Protein AF-A0A7J6URZ9-F1 (afdb_monomer_lite)

Radius of gyration: 36.29 Å; chains: 1; bounding box: 74×49×96 Å

Sequence (175 aa):
MMVLVLEFASVDSGVYLLASLVATGTCIYVEGELKKTPEGTKQKVELKISAVAQIGNALSYATHSFFQKHGFLYVHNPFVTTSDCEGTGEMFQVTTLFSDAEKMEMELKENPPPSAADIESATLLVKENGNAAAQKKYEKASKEVIKAFVAELTKAKESLSKLEERSKLKPGVPQ

Organism: Thalictrum thalictroides (NCBI:txid46969)

Structure (mmCIF, N/CA/C/O backbone):
data_AF-A0A7J6URZ9-F1
#
_entry.id   AF-A0A7J6URZ9-F1
#
loop_
_atom_site.group_PDB
_atom_site.id
_atom_site.type_symbol
_atom_site.label_atom_id
_atom_site.label_alt_id
_atom_site.label_comp_id
_atom_site.label_asym_id
_atom_site.label_entity_id
_atom_site.label_seq_id
_atom_site.pdbx_PDB_ins_code
_atom_site.Cartn_x
_atom_site.Cartn_y
_atom_site.Cartn_z
_atom_site.occupancy
_atom_site.B_iso_or_equiv
_atom_site.auth_seq_id
_atom_site.auth_comp_id
_atom_site.auth_asym_id
_atom_site.auth_atom_id
_atom_site.pdbx_PDB_model_num
ATOM 1 N N . MET A 1 1 ? 18.153 -28.543 -16.315 1.00 33.88 1 MET A N 1
ATOM 2 C CA . MET A 1 1 ? 17.324 -27.931 -17.373 1.00 33.88 1 MET A CA 1
ATOM 3 C C . MET A 1 1 ? 17.541 -26.432 -17.285 1.00 33.88 1 MET A C 1
ATOM 5 O O . MET A 1 1 ? 17.127 -25.831 -16.306 1.00 33.88 1 MET A O 1
ATOM 9 N N . MET A 1 2 ? 18.341 -25.880 -18.194 1.00 25.11 2 MET A N 1
ATOM 10 C CA . MET A 1 2 ? 18.801 -24.491 -18.151 1.00 25.11 2 MET A CA 1
ATOM 11 C C . MET A 1 2 ? 17.869 -23.678 -19.048 1.00 25.11 2 MET A C 1
ATOM 13 O O . MET A 1 2 ? 17.902 -23.839 -20.264 1.00 25.11 2 MET A O 1
ATOM 17 N N . VAL A 1 3 ? 16.984 -22.882 -18.449 1.00 25.55 3 VAL A N 1
ATOM 18 C CA . VAL A 1 3 ? 16.144 -21.940 -19.195 1.00 25.55 3 VAL A CA 1
ATOM 19 C C . VAL A 1 3 ? 16.920 -20.635 -19.268 1.00 25.55 3 VAL A C 1
ATOM 21 O O . VAL A 1 3 ? 16.944 -19.857 -18.321 1.00 25.55 3 VAL A O 1
ATOM 24 N N . LEU A 1 4 ? 17.617 -20.444 -20.383 1.00 25.59 4 LEU A N 1
ATOM 25 C CA . LEU A 1 4 ? 18.231 -19.178 -20.752 1.00 25.59 4 LEU A CA 1
ATOM 26 C C . LEU A 1 4 ? 17.333 -18.575 -21.833 1.00 25.59 4 LEU A C 1
ATOM 28 O O . LEU A 1 4 ? 17.452 -18.923 -23.004 1.00 25.59 4 LEU A O 1
ATOM 32 N N . VAL A 1 5 ? 16.384 -17.728 -21.434 1.00 30.34 5 VAL A N 1
ATOM 33 C CA . VAL A 1 5 ? 15.633 -16.889 -22.376 1.00 30.34 5 VAL A CA 1
ATOM 34 C C . VAL A 1 5 ? 16.256 -15.501 -22.313 1.00 30.34 5 VAL A C 1
ATOM 36 O O . VAL A 1 5 ? 15.882 -14.666 -21.498 1.00 30.34 5 VAL A O 1
ATOM 39 N N . LEU A 1 6 ? 17.273 -15.293 -23.146 1.00 32.81 6 LEU A N 1
ATOM 40 C CA . LEU A 1 6 ? 17.743 -13.968 -23.539 1.00 32.81 6 LEU A CA 1
ATOM 41 C C . LEU A 1 6 ? 17.084 -13.658 -24.885 1.00 32.81 6 LEU A C 1
ATOM 43 O O . LEU A 1 6 ? 17.670 -13.876 -25.941 1.00 32.81 6 LEU A O 1
ATOM 47 N N . GLU A 1 7 ? 15.835 -13.194 -24.850 1.00 34.19 7 GLU A N 1
ATOM 48 C CA . GLU A 1 7 ? 15.240 -12.518 -26.002 1.00 34.19 7 GLU A CA 1
ATOM 49 C C . GLU A 1 7 ? 15.679 -11.052 -25.965 1.00 34.19 7 GLU A C 1
ATOM 51 O O . GLU A 1 7 ? 15.093 -10.210 -25.287 1.00 34.19 7 GLU A O 1
ATOM 56 N N . PHE A 1 8 ? 16.748 -10.738 -26.698 1.00 31.62 8 PHE A N 1
ATOM 57 C CA . PHE A 1 8 ? 16.998 -9.367 -27.126 1.00 31.62 8 PHE A CA 1
ATOM 58 C C . PHE A 1 8 ? 15.985 -9.031 -28.222 1.00 31.62 8 PHE A C 1
ATOM 60 O O . PHE A 1 8 ? 16.213 -9.301 -29.400 1.00 31.62 8 PHE A O 1
ATOM 67 N N . ALA A 1 9 ? 14.852 -8.449 -27.841 1.00 34.41 9 ALA A N 1
ATOM 68 C CA . ALA A 1 9 ? 13.984 -7.780 -28.797 1.00 34.41 9 ALA A CA 1
ATOM 69 C C . ALA A 1 9 ? 14.667 -6.471 -29.232 1.00 34.41 9 ALA A C 1
ATOM 71 O O . ALA A 1 9 ? 14.660 -5.481 -28.502 1.00 34.41 9 ALA A O 1
ATOM 72 N N . SER A 1 10 ? 15.287 -6.470 -30.414 1.00 36.22 10 SER A N 1
ATOM 73 C CA . SER A 1 10 ? 15.606 -5.226 -31.118 1.00 36.22 10 SER A CA 1
ATOM 74 C C . SER A 1 10 ? 14.280 -4.625 -31.588 1.00 36.22 10 SER A C 1
ATOM 76 O O . SER A 1 10 ? 13.592 -5.203 -32.428 1.00 36.22 10 SER A O 1
ATOM 78 N N . VAL A 1 11 ? 13.873 -3.520 -30.964 1.00 38.25 11 VAL A N 1
ATOM 79 C CA . VAL A 1 11 ? 12.684 -2.754 -31.346 1.00 38.25 11 VAL A CA 1
ATOM 80 C C . VAL A 1 11 ? 13.156 -1.584 -32.204 1.00 38.25 11 VAL A C 1
ATOM 82 O O . VAL A 1 11 ? 14.062 -0.856 -31.804 1.00 38.25 11 VAL A O 1
ATOM 85 N N . ASP A 1 12 ? 12.554 -1.455 -33.386 1.00 40.78 12 ASP A N 1
ATOM 86 C CA . ASP A 1 12 ? 12.825 -0.425 -34.393 1.00 40.78 12 ASP A CA 1
ATOM 87 C C . ASP A 1 12 ? 12.942 0.985 -33.778 1.00 40.78 12 ASP A C 1
ATOM 89 O O . ASP A 1 12 ? 12.132 1.401 -32.942 1.00 40.78 12 ASP A O 1
ATOM 93 N N . SER A 1 13 ? 14.010 1.697 -34.143 1.00 42.66 13 SER A N 1
ATOM 94 C CA . SER A 1 13 ? 14.489 2.889 -33.444 1.00 42.66 13 SER A CA 1
ATOM 95 C C . SER A 1 13 ? 13.720 4.149 -33.847 1.00 42.66 13 SER A C 1
ATOM 97 O O . SER A 1 13 ? 14.118 4.879 -34.758 1.00 42.66 13 SER A O 1
ATOM 99 N N . GLY A 1 14 ? 12.664 4.480 -33.108 1.00 54.97 14 GLY A N 1
ATOM 100 C CA . GLY A 1 14 ? 12.235 5.872 -32.993 1.00 54.97 14 GLY A CA 1
ATOM 101 C C . GLY A 1 14 ? 13.293 6.652 -32.209 1.00 54.97 14 GLY A C 1
ATOM 102 O O . GLY A 1 14 ? 13.411 6.472 -31.000 1.00 54.97 14 GLY A O 1
ATOM 103 N N . VAL A 1 15 ? 14.101 7.476 -32.881 1.00 58.97 15 VAL A N 1
ATOM 104 C CA . VAL A 1 15 ? 15.109 8.330 -32.228 1.00 58.97 15 VAL A CA 1
ATOM 105 C C . VAL A 1 15 ? 14.382 9.383 -31.385 1.00 58.97 15 VA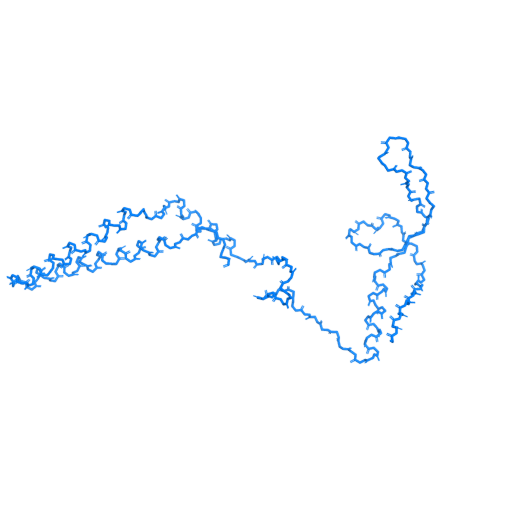L A C 1
ATOM 107 O O . VAL A 1 15 ? 13.804 10.324 -31.928 1.00 58.97 15 VAL A O 1
ATOM 110 N N . TYR A 1 16 ? 14.388 9.234 -30.059 1.00 60.34 16 TYR A N 1
ATOM 111 C CA . TYR A 1 16 ? 13.818 10.236 -29.156 1.00 60.34 16 TYR A CA 1
ATOM 112 C C . TYR A 1 16 ? 14.838 11.343 -28.879 1.00 60.34 16 TYR A C 1
ATOM 114 O O . TYR A 1 16 ? 16.022 11.080 -28.661 1.00 60.34 16 TYR A O 1
ATOM 122 N N . LEU A 1 17 ? 14.384 12.599 -28.841 1.00 62.00 17 LEU A N 1
ATOM 123 C CA . LEU A 1 17 ? 15.222 13.701 -28.372 1.00 62.00 17 LEU A CA 1
ATOM 124 C C . LEU A 1 17 ? 15.526 13.497 -26.881 1.00 62.00 17 LEU A C 1
ATOM 126 O O . LEU A 1 17 ? 14.624 13.267 -26.080 1.00 62.00 17 LEU A O 1
ATOM 130 N N . LEU A 1 18 ? 16.790 13.650 -26.481 1.00 61.88 18 LEU A N 1
ATOM 131 C CA . LEU A 1 18 ? 17.214 13.573 -25.073 1.00 61.88 18 LEU A CA 1
ATOM 132 C C . LEU A 1 18 ? 16.372 14.470 -24.147 1.00 61.88 18 LEU A C 1
ATOM 134 O O . LEU A 1 18 ? 16.082 14.100 -23.015 1.00 61.88 18 LEU A O 1
ATOM 138 N N . ALA A 1 19 ? 15.911 15.615 -24.659 1.00 63.81 19 ALA A N 1
ATOM 139 C CA . ALA A 1 19 ? 15.059 16.552 -23.933 1.00 63.81 19 ALA A CA 1
ATOM 140 C C . ALA A 1 19 ? 13.654 16.014 -23.596 1.00 63.81 19 ALA A C 1
ATOM 142 O O . ALA A 1 19 ? 13.018 16.545 -22.693 1.00 63.81 19 ALA A O 1
ATOM 143 N N . SER A 1 20 ? 13.152 14.982 -24.287 1.00 63.97 20 SER A N 1
ATOM 144 C CA . SER A 1 20 ? 11.843 14.377 -23.983 1.00 63.97 20 SER A CA 1
ATOM 145 C C . SER A 1 20 ? 11.902 13.282 -22.910 1.00 63.97 20 SER A C 1
ATOM 147 O O . SER A 1 20 ? 10.867 12.785 -22.480 1.00 63.97 20 SER A O 1
ATOM 149 N N . LEU A 1 21 ? 13.100 12.916 -22.449 1.00 64.19 21 LEU A N 1
ATOM 150 C CA . LEU A 1 21 ? 13.351 11.824 -21.507 1.00 64.19 21 LEU A CA 1
ATOM 151 C C . LEU A 1 21 ? 13.684 12.355 -20.106 1.00 64.19 21 LEU A C 1
ATOM 153 O O . LEU A 1 21 ? 14.768 12.147 -19.572 1.00 64.19 21 LEU A O 1
ATOM 157 N N . VAL A 1 22 ? 12.728 13.078 -19.520 1.00 60.31 22 VAL A N 1
ATOM 158 C CA . VAL A 1 22 ? 12.904 13.788 -18.234 1.00 60.31 22 VAL A CA 1
ATOM 159 C C . VAL A 1 22 ? 12.354 12.992 -17.042 1.00 60.31 22 VAL A C 1
ATOM 161 O O . VAL A 1 22 ? 12.700 13.263 -15.896 1.00 60.31 22 VAL A O 1
ATOM 164 N N . ALA A 1 23 ? 11.503 11.993 -17.287 1.00 71.81 23 ALA A N 1
ATOM 165 C CA . ALA A 1 23 ? 10.866 11.232 -16.220 1.00 71.81 23 ALA A CA 1
ATOM 166 C C . ALA A 1 23 ? 11.833 10.214 -15.586 1.00 71.81 23 ALA A C 1
ATOM 168 O O . ALA A 1 23 ? 12.259 9.246 -16.228 1.00 71.81 23 ALA A O 1
ATOM 169 N N . THR A 1 24 ? 12.137 10.413 -14.302 1.00 72.00 24 THR A N 1
ATOM 170 C CA . THR A 1 24 ? 12.874 9.457 -13.466 1.00 72.00 24 THR A CA 1
ATOM 171 C C . THR A 1 24 ? 12.186 8.088 -13.482 1.00 72.00 24 THR A C 1
ATOM 173 O O . THR A 1 24 ? 10.973 8.003 -13.314 1.00 72.00 24 THR A O 1
ATOM 176 N N . GLY A 1 25 ? 12.960 7.016 -13.684 1.00 69.88 25 GLY A N 1
ATOM 177 C CA . GLY A 1 25 ? 12.453 5.636 -13.758 1.00 69.88 25 GLY A CA 1
ATOM 178 C C . GLY A 1 25 ? 12.178 5.117 -15.176 1.00 69.88 25 GLY A C 1
ATOM 179 O O . GLY A 1 25 ? 11.778 3.967 -15.335 1.00 69.88 25 GLY A O 1
ATOM 180 N N . THR A 1 26 ? 12.416 5.920 -16.217 1.00 75.75 26 THR A N 1
ATOM 181 C CA . THR A 1 26 ? 12.234 5.477 -17.609 1.00 75.75 26 THR A CA 1
ATOM 182 C C . THR A 1 26 ? 13.334 4.502 -18.044 1.00 75.75 26 THR A C 1
ATOM 184 O O . THR A 1 26 ? 14.516 4.842 -18.027 1.00 75.75 26 THR A O 1
ATOM 187 N N . CYS A 1 27 ? 12.952 3.305 -18.499 1.00 77.75 27 CYS A N 1
ATOM 188 C CA . CYS A 1 27 ? 13.884 2.338 -19.083 1.00 77.75 27 CYS A CA 1
ATOM 189 C C . CYS A 1 27 ? 14.243 2.715 -20.528 1.00 77.75 27 CYS A C 1
ATOM 191 O O . CYS A 1 27 ? 13.364 2.771 -21.399 1.00 77.75 27 CYS A O 1
ATOM 193 N N . ILE A 1 28 ? 15.538 2.910 -20.785 1.00 81.00 28 ILE A N 1
ATOM 194 C CA . ILE A 1 28 ? 16.081 3.269 -22.098 1.00 81.00 28 ILE A CA 1
ATOM 195 C C . ILE A 1 28 ? 17.249 2.382 -22.512 1.00 81.00 28 ILE A C 1
ATOM 197 O O . ILE A 1 28 ? 18.018 1.908 -21.679 1.00 81.00 28 ILE A O 1
ATOM 201 N N . TYR A 1 29 ? 17.392 2.224 -23.821 1.00 79.94 29 TYR A N 1
ATOM 202 C CA . TYR A 1 29 ? 18.619 1.786 -24.467 1.00 79.94 29 TYR A CA 1
ATOM 203 C C . TYR A 1 29 ? 19.375 3.016 -24.976 1.00 79.94 29 TYR A C 1
ATOM 205 O O . TYR A 1 29 ? 18.765 3.920 -25.550 1.00 79.94 29 TYR A O 1
ATOM 213 N N . VAL A 1 30 ? 20.684 3.067 -24.736 1.00 81.75 30 VAL A N 1
ATOM 214 C CA . VAL A 1 30 ? 21.530 4.220 -25.060 1.00 81.75 30 VAL A CA 1
ATOM 215 C C . VAL A 1 30 ? 22.768 3.742 -25.797 1.00 81.75 30 VAL A C 1
ATOM 217 O O . VAL A 1 30 ? 23.497 2.889 -25.293 1.00 81.75 30 VAL A O 1
ATOM 220 N N . GLU A 1 31 ? 23.034 4.348 -26.947 1.00 83.06 31 GLU A N 1
ATOM 221 C CA . GLU A 1 31 ? 24.307 4.219 -27.650 1.00 83.06 31 GLU A CA 1
ATOM 222 C C . GLU A 1 31 ? 25.111 5.505 -27.492 1.00 83.06 31 GLU A C 1
ATOM 224 O O . GLU A 1 31 ? 24.563 6.613 -27.503 1.00 83.06 31 GLU A O 1
ATOM 229 N N . GLY A 1 32 ? 26.424 5.369 -27.335 1.00 86.00 32 GLY A N 1
ATOM 230 C CA . GLY A 1 32 ? 27.307 6.511 -27.178 1.00 86.00 32 GLY A CA 1
ATOM 231 C C . GLY A 1 32 ? 28.773 6.136 -27.024 1.00 86.00 32 GLY A C 1
ATOM 232 O O . GLY A 1 32 ? 29.144 4.966 -26.940 1.00 86.00 32 GLY A O 1
ATOM 233 N N . GLU A 1 33 ? 29.611 7.163 -26.953 1.00 86.44 33 GLU A N 1
ATOM 234 C CA . GLU A 1 33 ? 31.052 7.040 -26.748 1.00 86.44 33 GLU A CA 1
ATOM 235 C C . GLU A 1 33 ? 31.424 7.429 -25.317 1.00 86.44 33 GLU A C 1
ATOM 237 O O . GLU A 1 33 ? 31.056 8.505 -24.842 1.00 86.44 33 GLU A O 1
ATOM 242 N N . LEU A 1 34 ? 32.219 6.598 -24.642 1.00 88.00 34 LEU A N 1
ATOM 243 C CA . LEU A 1 34 ? 32.831 6.976 -23.369 1.00 88.00 34 LEU A CA 1
ATOM 244 C C . LEU A 1 34 ? 33.956 7.989 -23.611 1.00 88.00 34 LEU A C 1
ATOM 246 O O . LEU A 1 34 ? 34.903 7.719 -24.352 1.00 88.00 34 LEU A O 1
ATOM 250 N N . LYS A 1 35 ? 33.874 9.152 -22.964 1.00 85.88 35 LYS A N 1
ATOM 251 C CA . LYS A 1 35 ? 34.882 10.219 -23.011 1.00 85.88 35 LYS A CA 1
ATOM 252 C C . LYS A 1 35 ? 35.406 10.521 -21.619 1.00 85.88 35 LYS A C 1
ATOM 254 O O . LYS A 1 35 ? 34.791 10.186 -20.612 1.00 85.88 35 LYS A O 1
ATOM 259 N N . LYS A 1 36 ? 36.588 11.130 -21.558 1.00 88.00 36 LYS A N 1
ATOM 260 C CA . LYS A 1 36 ? 37.116 11.660 -20.299 1.00 88.00 36 LYS A CA 1
ATOM 261 C C . LYS A 1 36 ? 36.349 12.927 -19.952 1.00 88.00 36 LYS A C 1
ATOM 263 O O . LYS A 1 36 ? 36.132 13.766 -20.822 1.00 88.00 36 LYS A O 1
ATOM 268 N N . THR A 1 37 ? 35.971 13.049 -18.693 1.00 83.25 37 THR A N 1
ATOM 269 C CA . THR A 1 37 ? 35.239 14.205 -18.182 1.00 83.25 37 THR A CA 1
ATOM 270 C C . THR A 1 37 ? 36.134 15.452 -18.178 1.00 83.25 37 THR A C 1
ATOM 272 O O . THR A 1 37 ? 37.339 15.327 -17.926 1.00 83.25 37 THR A O 1
ATOM 275 N N . PRO A 1 38 ? 35.589 16.656 -18.430 1.00 82.31 38 PRO A N 1
ATOM 276 C CA . PRO A 1 38 ? 36.330 17.907 -18.284 1.00 82.31 38 PRO A CA 1
ATOM 277 C C . PRO A 1 38 ? 36.834 18.138 -16.850 1.00 82.31 38 PRO A C 1
ATOM 279 O O . PRO A 1 38 ? 36.239 17.691 -15.862 1.00 82.31 38 PRO A O 1
ATOM 282 N N . GLU A 1 39 ? 37.957 18.851 -16.754 1.00 77.75 39 GLU A N 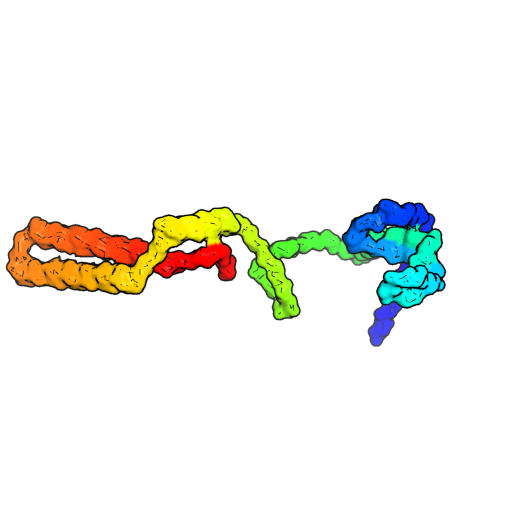1
ATOM 283 C CA . GLU A 1 39 ? 38.699 19.098 -15.516 1.00 77.75 39 GLU A CA 1
ATOM 284 C C . GLU A 1 39 ? 37.833 19.866 -14.496 1.00 77.75 39 GLU A C 1
ATOM 286 O O . GLU A 1 39 ? 37.254 20.902 -14.816 1.00 77.75 39 GLU A O 1
ATOM 291 N N . GLY A 1 40 ? 37.698 19.330 -13.275 1.00 79.44 40 GLY A N 1
ATOM 292 C CA . GLY A 1 40 ? 36.861 19.906 -12.206 1.00 79.44 40 GLY A CA 1
ATOM 293 C C . GLY A 1 40 ? 35.610 19.101 -11.829 1.00 79.44 40 GLY A C 1
ATOM 294 O O . GLY A 1 40 ? 34.906 19.460 -10.885 1.00 79.44 40 GLY A O 1
ATOM 295 N N . THR A 1 41 ? 35.335 17.983 -12.502 1.00 80.62 41 THR A N 1
ATOM 296 C CA . THR A 1 41 ? 34.239 17.066 -12.147 1.00 80.62 41 THR A CA 1
ATOM 297 C C . THR A 1 41 ? 34.742 15.859 -11.346 1.00 80.62 41 THR A C 1
ATOM 299 O O . THR A 1 41 ? 35.857 15.381 -11.526 1.00 80.62 41 THR A O 1
ATOM 302 N N . LYS A 1 42 ? 33.911 15.333 -10.432 1.00 82.38 42 LYS A N 1
ATOM 303 C CA . LYS A 1 42 ? 34.263 14.165 -9.591 1.00 82.38 42 LYS A CA 1
ATOM 304 C C . LYS A 1 42 ? 34.316 12.835 -10.363 1.00 82.38 42 LYS A C 1
ATOM 306 O O . LYS A 1 42 ? 34.767 11.828 -9.825 1.00 82.38 42 LYS A O 1
ATOM 311 N N . GLN A 1 43 ? 33.807 12.810 -11.591 1.00 83.06 43 GLN A N 1
ATOM 312 C CA . GLN A 1 43 ? 33.620 11.604 -12.396 1.00 83.06 43 GLN A CA 1
ATOM 313 C C . GLN A 1 43 ? 34.834 11.415 -13.314 1.00 83.06 43 GLN A C 1
ATOM 315 O O . GLN A 1 43 ? 35.331 12.388 -13.869 1.00 83.06 43 GLN A O 1
ATOM 320 N N . LYS A 1 44 ? 35.321 10.179 -13.495 1.00 80.75 44 LYS A N 1
ATOM 321 C CA . LYS A 1 44 ? 36.513 9.896 -14.328 1.00 80.75 44 LYS A CA 1
ATOM 322 C C . LYS A 1 44 ? 36.209 9.765 -15.825 1.00 80.75 44 LYS A C 1
ATOM 324 O O . LYS A 1 44 ? 37.110 9.934 -16.645 1.00 80.75 44 LYS A O 1
ATOM 329 N N . VAL A 1 45 ? 34.968 9.423 -16.161 1.00 85.56 45 VAL A N 1
ATOM 330 C CA . VAL A 1 45 ? 34.473 9.243 -17.527 1.00 85.56 45 VAL A CA 1
ATOM 331 C C . VAL A 1 45 ? 33.029 9.734 -17.620 1.00 85.56 45 VAL A C 1
ATOM 333 O O . VAL A 1 45 ? 32.284 9.635 -16.646 1.00 85.56 45 VAL A O 1
ATOM 336 N N . GLU A 1 46 ? 32.639 10.214 -18.796 1.00 85.75 46 GLU A N 1
ATOM 337 C CA . GLU A 1 46 ? 31.271 10.567 -19.178 1.00 85.75 46 GLU A CA 1
ATOM 338 C C . GLU A 1 46 ? 30.846 9.769 -20.419 1.00 85.75 46 GLU A C 1
ATOM 340 O O . GLU A 1 46 ? 31.671 9.459 -21.279 1.00 85.75 46 GLU A O 1
ATOM 345 N N . LEU A 1 47 ? 29.561 9.425 -20.529 1.00 83.31 47 LEU A N 1
ATOM 346 C CA . LEU A 1 47 ? 29.004 8.803 -21.732 1.00 83.31 47 LEU A CA 1
ATOM 347 C C . LEU A 1 47 ? 28.410 9.891 -22.630 1.00 83.31 47 LEU A C 1
ATOM 349 O O . LEU A 1 47 ? 27.384 10.485 -22.298 1.00 83.31 47 LEU A O 1
ATOM 353 N N . LYS A 1 48 ? 29.033 10.139 -23.784 1.00 82.94 48 LYS A N 1
ATOM 354 C CA . LYS A 1 48 ? 28.487 11.023 -24.813 1.00 82.94 48 LYS A CA 1
ATOM 355 C C . LYS A 1 48 ? 27.503 10.245 -25.681 1.00 82.94 48 LYS A C 1
ATOM 357 O O . LYS A 1 48 ? 27.906 9.439 -26.512 1.00 82.94 48 LYS A O 1
ATOM 362 N N . ILE A 1 49 ? 26.222 10.520 -25.489 1.00 83.81 49 ILE A N 1
ATOM 363 C CA . ILE A 1 49 ? 25.115 9.813 -26.135 1.00 83.81 49 ILE A CA 1
ATOM 364 C C . ILE A 1 49 ? 24.982 10.223 -27.610 1.00 83.81 49 ILE A C 1
ATOM 366 O O . ILE A 1 49 ? 24.967 11.414 -27.923 1.00 83.81 49 ILE A O 1
ATOM 370 N N . SER A 1 50 ? 24.859 9.240 -28.503 1.00 80.94 50 SER A N 1
ATOM 371 C CA . SER A 1 50 ? 24.577 9.413 -29.935 1.00 80.94 50 SER A CA 1
ATOM 372 C C . SER A 1 50 ? 23.155 9.002 -30.315 1.00 80.94 50 SER A C 1
ATOM 374 O O . SER A 1 50 ? 22.591 9.588 -31.237 1.00 80.94 50 SER A O 1
ATOM 376 N N . ALA A 1 51 ? 22.561 8.040 -29.603 1.00 76.94 51 ALA A N 1
ATOM 377 C CA . ALA A 1 51 ? 21.185 7.599 -29.819 1.00 76.94 51 ALA A CA 1
ATOM 378 C C . ALA A 1 51 ? 20.539 7.105 -28.518 1.00 76.94 51 ALA A C 1
ATOM 380 O O . ALA A 1 51 ? 21.212 6.565 -27.637 1.00 76.94 51 ALA A O 1
ATOM 381 N N . VAL A 1 52 ? 19.221 7.282 -28.411 1.00 76.50 52 VAL A N 1
ATOM 382 C CA . VAL A 1 52 ? 18.409 6.789 -27.292 1.00 76.50 52 VAL A CA 1
ATOM 383 C C . VAL A 1 52 ? 17.119 6.182 -27.826 1.00 76.50 52 VAL A C 1
ATOM 385 O O . VAL A 1 52 ? 16.453 6.788 -28.667 1.00 76.50 52 VAL A O 1
ATOM 388 N N . ALA A 1 53 ? 16.744 5.020 -27.296 1.00 75.75 53 ALA A N 1
ATOM 389 C CA . ALA A 1 53 ? 15.470 4.365 -27.563 1.00 75.75 53 ALA A CA 1
ATOM 390 C C . ALA A 1 53 ? 14.736 4.060 -26.250 1.00 75.75 53 ALA A C 1
ATOM 392 O O . ALA A 1 53 ? 15.315 3.516 -25.306 1.00 75.75 53 ALA A O 1
ATOM 393 N N . GLN A 1 54 ? 13.446 4.394 -26.185 1.00 76.19 54 GLN A N 1
ATOM 394 C CA . GLN A 1 54 ? 12.595 4.028 -25.056 1.00 76.19 54 GLN A CA 1
ATOM 395 C C . GLN A 1 54 ? 12.134 2.577 -25.213 1.00 76.19 54 GLN A C 1
ATOM 397 O O . GLN A 1 54 ? 11.363 2.257 -26.113 1.00 76.19 54 GLN A O 1
ATOM 402 N N . ILE A 1 55 ? 12.575 1.701 -24.312 1.00 81.06 55 ILE A N 1
ATOM 403 C CA . ILE A 1 55 ? 12.303 0.257 -24.413 1.00 81.06 55 ILE A CA 1
ATOM 404 C C . ILE A 1 55 ? 11.164 -0.203 -23.500 1.00 81.06 55 ILE A C 1
ATOM 406 O O . ILE A 1 55 ? 10.560 -1.241 -23.756 1.00 81.06 55 ILE A O 1
ATOM 410 N N . GLY A 1 56 ? 10.825 0.579 -22.467 1.00 79.44 56 GLY A N 1
ATOM 411 C CA . GLY A 1 56 ? 9.841 0.180 -21.455 1.00 79.44 56 GLY A CA 1
ATOM 412 C C . GLY A 1 56 ? 8.459 -0.148 -22.030 1.00 79.44 56 GLY A C 1
ATOM 413 O O . GLY A 1 56 ? 7.929 -1.224 -21.776 1.00 79.44 56 GLY A O 1
ATOM 414 N N . ASN A 1 57 ? 7.892 0.738 -22.857 1.00 77.75 57 ASN A N 1
ATOM 415 C CA . ASN A 1 57 ? 6.563 0.519 -23.442 1.00 77.75 57 ASN A CA 1
ATOM 416 C C . ASN A 1 57 ? 6.528 -0.713 -24.362 1.00 77.75 57 ASN A C 1
ATOM 418 O O . ASN A 1 57 ? 5.616 -1.534 -24.277 1.00 77.75 57 ASN A O 1
ATOM 422 N N . ALA A 1 58 ? 7.540 -0.857 -25.221 1.00 81.06 58 ALA A N 1
ATOM 423 C CA . ALA A 1 58 ? 7.621 -1.974 -26.154 1.00 81.06 58 ALA A CA 1
ATOM 424 C C . ALA A 1 58 ? 7.785 -3.316 -25.425 1.00 81.06 58 ALA A C 1
ATOM 426 O O . ALA A 1 58 ? 7.127 -4.292 -25.783 1.00 81.06 58 ALA A O 1
ATOM 427 N N . LEU A 1 59 ? 8.598 -3.353 -24.364 1.00 83.62 59 LEU A N 1
ATOM 428 C CA . LEU A 1 59 ? 8.794 -4.544 -23.542 1.00 83.62 59 LEU A CA 1
ATOM 429 C C . LEU A 1 59 ? 7.508 -4.947 -22.811 1.00 83.62 59 LEU A C 1
ATOM 431 O O . LEU A 1 59 ? 7.127 -6.119 -22.847 1.00 83.62 59 LEU A O 1
ATOM 435 N N . SER A 1 60 ? 6.806 -3.987 -22.200 1.00 85.00 60 SER A N 1
ATOM 436 C CA . SER A 1 60 ? 5.512 -4.242 -21.556 1.00 85.00 60 SER A CA 1
ATOM 437 C C . SER A 1 60 ? 4.495 -4.790 -22.558 1.00 85.00 60 SER A C 1
ATOM 439 O O . SER A 1 60 ? 3.858 -5.811 -22.298 1.00 85.00 60 SER A O 1
ATOM 441 N N . TYR A 1 61 ? 4.387 -4.173 -23.739 1.00 87.19 61 TYR A N 1
ATOM 442 C CA . TYR A 1 61 ? 3.486 -4.632 -24.797 1.00 87.19 61 TYR A CA 1
ATOM 443 C C . TYR A 1 61 ? 3.818 -6.051 -25.281 1.00 87.19 61 TYR A C 1
ATOM 445 O O . TYR A 1 61 ? 2.918 -6.887 -25.399 1.00 87.19 61 TYR A O 1
ATOM 453 N N . ALA A 1 62 ? 5.097 -6.345 -25.534 1.00 89.75 62 ALA A N 1
ATOM 454 C CA . ALA A 1 62 ? 5.549 -7.664 -25.969 1.00 89.75 62 ALA A CA 1
ATOM 455 C C . ALA A 1 62 ? 5.256 -8.737 -24.910 1.00 89.75 62 ALA A C 1
ATOM 457 O O . ALA A 1 62 ? 4.705 -9.789 -25.237 1.00 89.75 62 ALA A O 1
ATOM 458 N N . THR A 1 63 ? 5.534 -8.433 -23.640 1.00 90.81 63 THR A N 1
ATOM 459 C CA . THR A 1 63 ? 5.283 -9.331 -22.504 1.00 90.81 63 THR A CA 1
ATOM 460 C C . THR A 1 63 ? 3.796 -9.662 -22.389 1.00 90.81 63 THR A C 1
ATOM 462 O O . THR A 1 63 ? 3.418 -10.834 -22.382 1.00 90.81 63 THR A O 1
ATOM 465 N N . HIS A 1 64 ? 2.926 -8.648 -22.380 1.00 93.50 64 HIS A N 1
ATOM 466 C CA . HIS A 1 64 ? 1.479 -8.870 -22.330 1.00 93.50 64 HIS A CA 1
ATOM 467 C C . HIS A 1 64 ? 0.973 -9.652 -23.545 1.00 93.50 64 HIS A C 1
ATOM 469 O O . HIS A 1 64 ? 0.194 -10.592 -23.385 1.00 93.50 64 HIS A O 1
ATOM 475 N N . SER A 1 65 ? 1.453 -9.315 -24.745 1.00 94.25 65 SER A N 1
ATOM 476 C CA . SER A 1 65 ? 1.073 -10.002 -25.984 1.00 94.25 65 SER A CA 1
ATOM 477 C C . SER A 1 65 ? 1.453 -11.481 -25.964 1.00 94.25 65 SER A C 1
ATOM 479 O O . SER A 1 65 ? 0.671 -12.323 -26.405 1.00 94.25 65 SER A O 1
ATOM 481 N N . PHE A 1 66 ? 2.643 -11.815 -25.461 1.00 96.25 66 PHE A N 1
ATOM 482 C CA . PHE A 1 66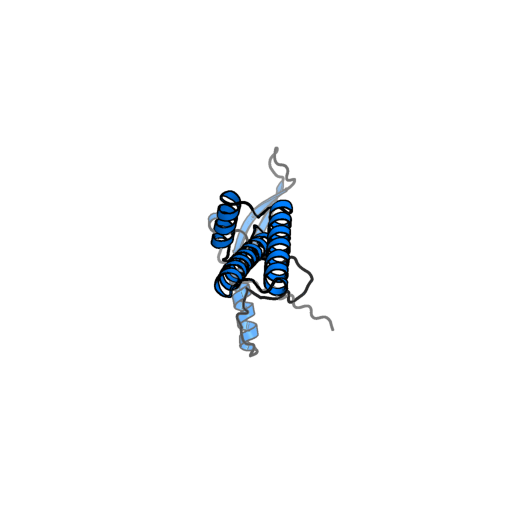 ? 3.102 -13.195 -25.337 1.00 96.25 66 PHE A CA 1
ATOM 483 C C . PHE A 1 66 ? 2.180 -13.999 -24.418 1.00 96.25 66 PHE A C 1
ATOM 485 O O . PHE A 1 66 ? 1.645 -15.027 -24.834 1.00 96.25 66 PHE A O 1
ATOM 492 N N . PHE A 1 67 ? 1.938 -13.517 -23.198 1.00 96.31 67 PHE A N 1
ATOM 493 C CA . PHE A 1 67 ? 1.125 -14.238 -22.218 1.00 96.31 67 PHE A CA 1
ATOM 494 C C . PHE A 1 67 ? -0.337 -14.377 -22.662 1.00 96.31 67 PHE A C 1
ATOM 496 O O . PHE A 1 67 ? -0.902 -15.466 -22.562 1.00 96.31 67 PHE A O 1
ATOM 503 N N . GLN A 1 68 ? -0.928 -13.336 -23.252 1.00 96.06 68 GLN A N 1
ATOM 504 C CA . GLN A 1 68 ? -2.293 -13.411 -23.786 1.00 96.06 68 GLN A CA 1
ATOM 505 C C . GLN A 1 68 ? -2.429 -14.452 -24.905 1.00 96.06 68 GLN A C 1
ATOM 507 O O . GLN A 1 68 ? -3.386 -15.225 -24.911 1.00 96.06 68 GLN A O 1
ATOM 512 N N . LYS A 1 69 ? -1.455 -14.535 -25.823 1.00 97.12 69 LYS A N 1
ATOM 513 C CA . LYS A 1 69 ? -1.451 -15.546 -26.901 1.00 97.12 69 LYS A CA 1
ATOM 514 C C . LYS A 1 69 ? -1.369 -16.983 -26.384 1.00 97.12 69 LYS A C 1
ATOM 516 O O . LYS A 1 69 ? -1.823 -17.891 -27.069 1.00 97.12 69 LYS A O 1
ATOM 521 N N . HIS A 1 70 ? -0.826 -17.184 -25.186 1.00 97.50 70 HIS A N 1
ATOM 522 C CA . HIS A 1 70 ? -0.738 -18.492 -24.534 1.00 97.50 70 HIS A CA 1
ATOM 523 C C . HIS A 1 70 ? -1.907 -18.761 -23.569 1.00 97.50 70 HIS A C 1
ATOM 525 O O . HIS A 1 70 ? -1.860 -19.718 -22.802 1.00 97.50 70 HIS A O 1
ATOM 531 N N . GLY A 1 71 ? -2.961 -17.937 -23.604 1.00 96.38 71 GLY A N 1
ATOM 532 C CA . GLY A 1 71 ? -4.174 -18.135 -22.808 1.00 96.38 71 GLY A CA 1
ATOM 533 C C . GLY A 1 71 ? -4.067 -17.678 -21.352 1.00 96.38 71 GLY A C 1
ATOM 534 O O . GLY A 1 71 ? -4.958 -17.981 -20.560 1.00 96.38 71 GLY A O 1
ATOM 535 N N . PHE A 1 72 ? -3.013 -16.947 -20.979 1.00 97.25 72 PHE A N 1
ATOM 536 C CA . PHE A 1 72 ? -2.917 -16.350 -19.648 1.00 97.25 72 PHE A CA 1
ATOM 537 C C . PHE A 1 72 ? -3.810 -15.112 -19.545 1.00 97.25 72 PHE A C 1
ATOM 539 O O . PHE A 1 72 ? -3.948 -14.331 -20.490 1.00 97.25 72 PHE A O 1
ATOM 546 N N . LEU A 1 73 ? -4.377 -14.907 -18.357 1.00 94.38 73 LEU A N 1
ATOM 547 C CA . LEU A 1 73 ? -5.190 -13.741 -18.036 1.00 94.38 73 LEU A CA 1
ATOM 548 C C . LEU A 1 73 ? -4.353 -12.701 -17.298 1.00 94.38 73 LEU A C 1
ATOM 550 O O . LEU A 1 73 ? -3.602 -13.023 -16.379 1.00 94.38 73 LEU A O 1
ATOM 554 N N . TYR A 1 74 ? -4.515 -11.439 -17.688 1.00 93.31 74 TYR A N 1
ATOM 555 C CA . TYR A 1 74 ? -3.937 -10.321 -16.959 1.00 93.31 74 TYR A CA 1
ATOM 556 C C . TYR A 1 74 ? -4.882 -9.906 -15.829 1.00 93.31 74 TYR A C 1
ATOM 558 O O . TYR A 1 74 ? -6.026 -9.532 -16.086 1.00 93.31 74 TYR A O 1
ATOM 566 N N . VAL A 1 75 ? -4.409 -9.991 -14.585 1.00 93.56 75 VAL A N 1
ATOM 567 C CA . VAL A 1 75 ? -5.194 -9.679 -13.385 1.00 93.56 75 VAL A CA 1
ATOM 568 C C . VAL A 1 75 ? -4.525 -8.539 -12.630 1.00 93.56 75 VAL A C 1
ATOM 570 O O . VAL A 1 75 ? -3.338 -8.602 -12.317 1.00 93.56 75 VAL A O 1
ATOM 573 N N . HIS A 1 76 ? -5.302 -7.502 -12.323 1.00 91.50 76 HIS A N 1
ATOM 574 C CA . HIS A 1 76 ? -4.847 -6.396 -11.494 1.00 91.50 76 HIS A CA 1
ATOM 575 C C . HIS A 1 76 ? -5.019 -6.757 -10.016 1.00 91.50 76 HIS A C 1
ATOM 577 O O . HIS A 1 76 ? -6.141 -6.802 -9.510 1.00 91.50 76 HIS A O 1
ATOM 583 N N . ASN A 1 77 ? -3.913 -7.007 -9.320 1.00 85.62 77 ASN A N 1
ATOM 584 C CA . ASN A 1 77 ? -3.947 -7.298 -7.889 1.00 85.62 77 ASN A CA 1
ATOM 585 C C . ASN A 1 77 ? -4.130 -5.997 -7.080 1.00 85.62 77 ASN A C 1
ATOM 587 O O . ASN A 1 77 ? -3.664 -4.941 -7.518 1.00 85.62 77 ASN A O 1
ATOM 591 N N . PRO A 1 78 ? -4.809 -6.020 -5.921 1.00 85.19 78 PRO A N 1
ATOM 592 C CA . PRO A 1 78 ? -4.869 -4.851 -5.056 1.00 85.19 78 PRO A CA 1
ATOM 593 C C . PRO 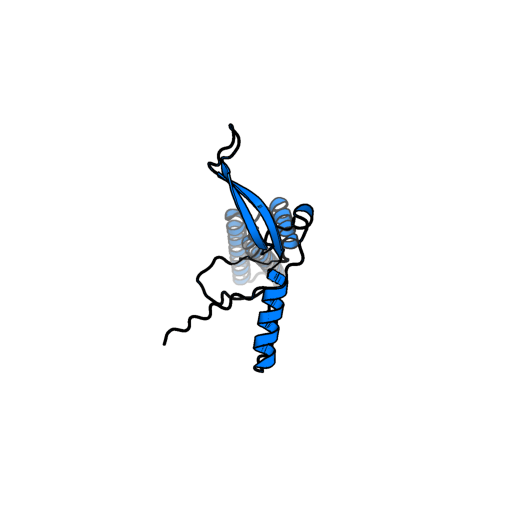A 1 78 ? -3.468 -4.503 -4.536 1.00 85.19 78 PRO A C 1
ATOM 595 O O . PRO A 1 78 ? -2.710 -5.382 -4.134 1.00 85.19 78 PRO A O 1
ATOM 598 N N . PHE A 1 79 ? -3.139 -3.210 -4.537 1.00 84.00 79 PHE A N 1
ATOM 599 C CA . PHE A 1 79 ? -1.860 -2.705 -4.023 1.00 84.00 79 PHE A CA 1
ATOM 600 C C . PHE A 1 79 ? -1.874 -2.445 -2.513 1.00 84.00 79 PHE A C 1
ATOM 602 O O . PHE A 1 79 ? -0.823 -2.441 -1.886 1.00 84.00 79 PHE A O 1
ATOM 609 N N . VAL A 1 80 ? -3.056 -2.212 -1.933 1.00 86.44 80 VAL A N 1
ATOM 610 C CA . VAL A 1 80 ? -3.229 -2.036 -0.487 1.00 86.44 80 VAL A CA 1
ATOM 611 C C . VAL A 1 80 ? -3.704 -3.360 0.095 1.00 86.44 80 VAL A C 1
ATOM 613 O O . VAL A 1 80 ? -4.769 -3.853 -0.284 1.00 86.44 80 VAL A O 1
ATOM 616 N N . THR A 1 81 ? -2.918 -3.928 1.006 1.00 82.56 81 THR A N 1
ATOM 617 C CA . THR A 1 81 ? -3.214 -5.193 1.686 1.00 82.56 81 THR A CA 1
ATOM 618 C C . THR A 1 81 ? -3.258 -4.984 3.198 1.00 82.56 81 THR A C 1
ATOM 620 O O . THR A 1 81 ? -2.638 -4.072 3.737 1.00 82.56 81 THR A O 1
ATOM 623 N N . THR A 1 82 ? -4.016 -5.828 3.900 1.00 82.69 82 THR A N 1
ATOM 624 C CA . THR A 1 82 ? -4.080 -5.820 5.374 1.00 82.69 82 THR A CA 1
ATOM 625 C C . THR A 1 82 ? -2.978 -6.659 6.020 1.00 82.69 82 THR A C 1
ATOM 627 O O . THR A 1 82 ? -2.853 -6.666 7.239 1.00 82.69 82 THR A O 1
ATOM 630 N N . SER A 1 83 ? -2.230 -7.425 5.226 1.00 77.31 83 SER A N 1
ATOM 631 C CA . SER A 1 83 ? -1.234 -8.385 5.694 1.00 77.31 83 SER A CA 1
ATOM 632 C C . SER A 1 83 ? 0.042 -8.294 4.872 1.00 77.31 83 SER A C 1
ATOM 634 O O . SER A 1 83 ? -0.018 -8.081 3.657 1.00 77.31 83 SER A O 1
ATOM 636 N N . ASP A 1 84 ? 1.166 -8.549 5.537 1.00 75.75 84 ASP A N 1
ATOM 637 C CA . ASP A 1 84 ? 2.425 -8.862 4.873 1.00 75.75 84 ASP A CA 1
ATOM 638 C C . ASP A 1 84 ? 2.317 -10.241 4.219 1.00 75.75 84 ASP A C 1
ATOM 640 O O . ASP A 1 84 ? 2.093 -11.241 4.905 1.00 75.75 84 ASP A O 1
ATOM 644 N N . CYS A 1 85 ? 2.419 -10.300 2.895 1.00 65.19 85 CYS A N 1
ATOM 645 C CA . CYS A 1 85 ? 2.297 -11.555 2.159 1.00 65.19 85 CYS A CA 1
ATOM 646 C C . CYS A 1 85 ? 3.620 -12.338 2.087 1.00 65.19 85 CYS A C 1
ATOM 648 O O . CYS A 1 85 ? 3.582 -13.530 1.789 1.00 65.19 85 CYS A O 1
ATOM 650 N N . GLU A 1 86 ? 4.770 -11.709 2.358 1.00 71.25 86 GLU A N 1
ATOM 651 C CA . GLU A 1 86 ? 6.098 -12.335 2.215 1.00 71.25 86 GLU A CA 1
ATOM 652 C C . GLU A 1 86 ? 6.959 -12.230 3.482 1.00 71.25 86 GLU A C 1
ATOM 654 O O . GLU A 1 86 ? 7.903 -13.002 3.648 1.00 71.25 86 GLU A O 1
ATOM 659 N N . GLY A 1 87 ? 6.648 -11.315 4.404 1.00 65.19 87 GLY A N 1
ATOM 660 C CA . GLY A 1 87 ? 7.252 -11.254 5.740 1.00 65.19 87 GLY A CA 1
ATOM 661 C C . GLY A 1 87 ? 8.715 -10.810 5.766 1.00 65.19 87 GLY A C 1
ATOM 662 O O . GLY A 1 87 ? 9.373 -10.962 6.794 1.00 65.19 87 GLY A O 1
ATOM 663 N N . THR A 1 88 ? 9.253 -10.328 4.641 1.00 65.81 88 THR A N 1
ATOM 664 C CA . THR A 1 88 ? 10.701 -10.098 4.477 1.00 65.81 88 THR A CA 1
ATOM 665 C C . THR A 1 88 ? 11.054 -8.646 4.114 1.00 65.81 88 THR A C 1
ATOM 667 O O . THR A 1 88 ? 12.222 -8.346 3.872 1.00 65.81 88 THR A O 1
ATOM 670 N N . GLY A 1 89 ? 10.080 -7.727 4.098 1.00 73.81 89 GLY A N 1
ATOM 671 C CA . GLY A 1 89 ? 10.287 -6.314 3.758 1.00 73.81 89 GLY A CA 1
ATOM 672 C C . GLY A 1 89 ? 9.543 -5.350 4.682 1.00 73.81 89 GLY A C 1
ATOM 673 O O . GLY A 1 89 ? 8.517 -5.690 5.260 1.00 73.81 89 GLY A O 1
ATOM 674 N N . GLU A 1 90 ? 10.058 -4.125 4.814 1.00 79.75 90 GLU A N 1
ATOM 675 C CA . GLU A 1 90 ? 9.322 -3.034 5.460 1.00 79.75 90 GLU A CA 1
ATOM 676 C C . GLU A 1 90 ? 8.140 -2.617 4.569 1.00 79.75 90 GLU A C 1
ATOM 678 O O . GLU A 1 90 ? 8.303 -2.399 3.366 1.00 79.75 90 GLU A O 1
ATOM 683 N N . MET A 1 91 ? 6.943 -2.503 5.148 1.00 80.12 91 MET A N 1
ATOM 684 C CA . MET A 1 91 ? 5.738 -2.078 4.432 1.00 80.12 91 MET A CA 1
ATOM 685 C C . MET A 1 91 ? 5.440 -0.602 4.680 1.00 80.12 91 MET A C 1
ATOM 687 O O . MET A 1 91 ? 5.571 -0.098 5.795 1.00 80.12 91 MET A O 1
ATOM 691 N N . PHE A 1 92 ? 4.954 0.084 3.647 1.00 84.81 92 PHE A N 1
ATOM 692 C CA . PHE A 1 92 ? 4.382 1.415 3.809 1.00 84.81 92 PHE A CA 1
ATOM 693 C C . PHE A 1 92 ? 3.016 1.316 4.494 1.00 84.81 92 PHE A C 1
ATOM 695 O O . PHE A 1 92 ? 2.110 0.653 3.989 1.00 84.81 92 PHE A O 1
ATOM 702 N N . GLN A 1 93 ? 2.848 2.008 5.623 1.00 84.12 93 GLN A N 1
ATOM 703 C CA . GLN A 1 93 ? 1.553 2.109 6.289 1.00 84.12 93 GLN A CA 1
ATOM 704 C C . GLN A 1 93 ? 0.664 3.116 5.552 1.00 84.12 93 GLN A C 1
ATOM 706 O O . GLN A 1 93 ? 1.014 4.286 5.393 1.00 84.12 93 GLN A O 1
ATOM 711 N N . VAL A 1 94 ? -0.514 2.663 5.130 1.00 85.56 94 VAL A N 1
ATOM 712 C CA . VAL A 1 94 ? -1.545 3.514 4.531 1.00 85.56 94 VAL A CA 1
ATOM 713 C C . VAL A 1 94 ? -2.609 3.788 5.589 1.00 85.56 94 VAL A C 1
ATOM 715 O O . VAL A 1 94 ? -3.170 2.858 6.163 1.00 85.56 94 VAL A O 1
ATOM 718 N N . THR A 1 95 ? -2.894 5.060 5.864 1.00 86.19 95 THR A N 1
ATOM 719 C CA . THR A 1 95 ? -3.905 5.469 6.849 1.00 86.19 95 THR A CA 1
ATOM 720 C C . THR A 1 95 ? -4.660 6.704 6.378 1.00 86.19 95 THR A C 1
ATOM 722 O O . THR A 1 95 ? -4.111 7.564 5.692 1.00 86.19 95 THR A O 1
ATOM 725 N N . THR A 1 96 ? -5.930 6.795 6.762 1.00 88.50 96 THR A N 1
ATOM 726 C CA . THR A 1 96 ? -6.776 7.982 6.569 1.00 88.50 96 THR A CA 1
ATOM 727 C C . THR A 1 96 ? -7.074 8.697 7.889 1.00 88.50 96 THR A C 1
ATOM 729 O O . THR A 1 96 ? -7.845 9.649 7.902 1.00 88.50 96 THR A O 1
ATOM 732 N N . LEU A 1 97 ? -6.482 8.251 9.005 1.00 86.62 97 LEU A N 1
ATOM 733 C CA . LEU A 1 97 ? -6.820 8.699 10.365 1.00 86.62 97 LEU A CA 1
ATOM 734 C C . LEU A 1 97 ? -5.998 9.901 10.856 1.00 86.62 97 LEU A C 1
ATOM 736 O O . LEU A 1 97 ? -6.005 10.203 12.047 1.00 86.62 97 LEU A O 1
ATOM 740 N N . PHE A 1 98 ? -5.288 10.598 9.965 1.00 84.06 98 PHE A N 1
ATOM 741 C CA . PHE A 1 98 ? -4.441 11.732 10.348 1.00 84.06 98 PHE A CA 1
ATOM 742 C C . PHE A 1 98 ? -5.237 12.836 11.055 1.00 84.06 98 PHE A C 1
ATOM 744 O O . PHE A 1 98 ? -4.849 13.264 12.136 1.00 84.06 98 PHE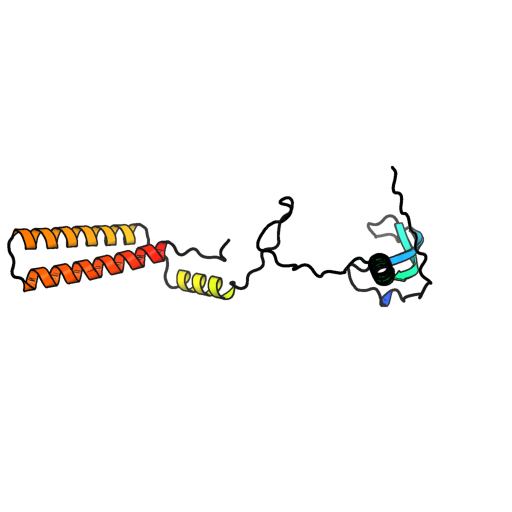 A O 1
ATOM 751 N N . SER A 1 99 ? -6.402 13.214 10.517 1.00 82.44 99 SER A N 1
ATOM 752 C CA . SER A 1 99 ? -7.240 14.268 11.103 1.00 82.44 99 SER A CA 1
ATOM 753 C C . SER A 1 99 ? -7.766 13.924 12.492 1.00 82.44 99 SER A C 1
ATOM 755 O O . SER A 1 99 ? -7.977 14.809 13.316 1.00 82.44 99 SER A O 1
ATOM 757 N N . ASP A 1 100 ? -8.030 12.645 12.751 1.00 82.75 100 ASP A N 1
ATOM 758 C CA . ASP A 1 100 ? -8.576 12.208 14.034 1.00 82.75 100 ASP A CA 1
ATOM 759 C C . ASP A 1 100 ? -7.466 12.081 15.077 1.00 82.75 100 ASP A C 1
ATOM 761 O O . ASP A 1 100 ? -7.668 12.451 16.232 1.00 82.75 100 ASP A O 1
ATOM 765 N N . ALA A 1 101 ? -6.267 11.668 14.655 1.00 80.50 101 ALA A N 1
ATOM 766 C CA . ALA A 1 101 ? -5.075 11.712 15.494 1.00 80.50 101 ALA A CA 1
ATOM 767 C C . ALA A 1 101 ? -4.714 13.155 15.891 1.00 80.50 101 ALA A C 1
ATOM 769 O O . ALA A 1 101 ? -4.444 13.410 17.063 1.00 80.50 101 ALA A O 1
ATOM 770 N N . GLU A 1 102 ? -4.779 14.110 14.957 1.00 82.62 102 GLU A N 1
ATOM 771 C CA . GLU A 1 102 ? -4.541 15.536 15.230 1.00 82.62 102 GLU A CA 1
ATOM 772 C C . GLU A 1 102 ? -5.569 16.116 16.210 1.00 82.62 102 GLU A C 1
ATOM 774 O O . GLU A 1 102 ? -5.198 16.815 17.155 1.00 82.62 102 GLU A O 1
ATOM 779 N N . LYS A 1 103 ? -6.859 15.795 16.033 1.00 82.38 103 LYS A N 1
ATOM 780 C CA . LYS A 1 103 ? -7.922 16.207 16.965 1.00 82.38 103 LYS A CA 1
ATOM 781 C C . LYS A 1 103 ? -7.714 15.621 18.355 1.00 82.38 103 LYS A C 1
ATOM 783 O O . LYS A 1 103 ? -7.786 16.367 19.325 1.00 82.38 103 LYS A O 1
ATOM 788 N N . MET A 1 104 ? -7.407 14.327 18.463 1.00 79.50 104 MET A N 1
ATOM 789 C CA . MET A 1 104 ? -7.096 13.715 19.759 1.00 79.50 104 MET A CA 1
ATOM 790 C C . MET A 1 104 ? -5.876 14.368 20.408 1.00 79.50 104 MET A C 1
ATOM 792 O O . MET A 1 104 ? -5.873 14.595 21.613 1.00 79.50 104 MET A O 1
ATOM 796 N N . GLU A 1 105 ? -4.843 14.705 19.636 1.00 82.25 105 GLU A N 1
ATOM 797 C CA . GLU A 1 105 ? -3.662 15.381 20.171 1.00 82.25 105 GLU A CA 1
ATOM 798 C C . GLU A 1 105 ? -3.985 16.800 20.663 1.00 82.25 105 GLU A C 1
ATOM 800 O O . GLU A 1 105 ? -3.483 17.222 21.706 1.00 82.25 105 GLU A O 1
ATOM 805 N N . MET A 1 106 ? -4.850 17.532 19.957 1.00 81.06 106 MET A N 1
ATOM 806 C CA . MET A 1 106 ? -5.366 18.826 20.411 1.00 81.06 106 MET A CA 1
ATOM 807 C C . MET A 1 106 ? -6.198 18.696 21.692 1.00 81.06 106 MET A C 1
ATOM 809 O O . MET A 1 106 ? -5.971 19.451 22.635 1.00 81.06 106 MET A O 1
ATOM 813 N N . GLU A 1 107 ? -7.104 17.722 21.762 1.00 81.25 107 GLU A N 1
ATOM 814 C CA . GLU A 1 107 ? -7.925 17.458 22.950 1.00 81.25 107 GLU A CA 1
ATOM 815 C C . GLU A 1 107 ? -7.071 17.057 24.161 1.00 81.25 107 GLU A C 1
ATOM 817 O O . GLU A 1 107 ? -7.340 17.491 25.281 1.00 81.25 107 GLU A O 1
ATOM 822 N N . LEU A 1 108 ? -6.008 16.278 23.948 1.00 79.69 108 LEU A N 1
ATOM 823 C CA . LEU A 1 108 ? -5.047 15.904 24.989 1.00 79.69 108 LEU A CA 1
ATOM 824 C C . LEU A 1 108 ? -4.175 17.086 25.442 1.00 79.69 108 LEU A C 1
ATOM 826 O O . LEU A 1 108 ? -3.759 17.117 26.599 1.00 79.69 108 LEU A O 1
ATOM 830 N N . LYS A 1 109 ? -3.896 18.061 24.565 1.00 78.69 109 LYS A N 1
ATOM 831 C CA . LYS A 1 109 ? -3.198 19.310 24.930 1.00 78.69 109 LYS A CA 1
ATOM 832 C C . LYS A 1 109 ? -4.093 20.249 25.730 1.00 78.69 109 LYS A C 1
ATOM 834 O O . LYS A 1 109 ? -3.629 20.839 26.702 1.00 78.69 109 LYS A O 1
ATOM 839 N N . GLU A 1 110 ? -5.349 20.401 25.319 1.00 83.38 110 GLU A N 1
ATOM 840 C CA . GLU A 1 110 ? -6.321 21.251 26.014 1.00 83.38 110 GLU A CA 1
ATOM 841 C C . GLU A 1 110 ? -6.719 20.651 27.363 1.00 83.38 110 GLU A C 1
ATOM 843 O O . GLU A 1 110 ? -6.904 21.365 28.348 1.00 83.38 110 GLU A O 1
ATOM 848 N N . ASN A 1 111 ? -6.821 19.327 27.426 1.00 80.25 111 ASN A N 1
ATOM 849 C CA . ASN A 1 111 ? -7.259 18.636 28.614 1.00 80.25 111 ASN A CA 1
ATOM 850 C C . ASN A 1 111 ? -6.383 17.386 28.819 1.00 80.25 111 ASN A C 1
ATOM 852 O O . ASN A 1 111 ? -6.653 16.336 28.229 1.00 80.25 111 ASN A O 1
ATOM 856 N N . PRO A 1 112 ? -5.328 17.475 29.646 1.00 76.44 112 PRO A N 1
ATOM 857 C CA . PRO A 1 112 ? -4.383 16.383 29.811 1.00 76.44 112 PRO A CA 1
ATOM 858 C C . PRO A 1 112 ? -5.053 15.136 30.407 1.00 76.44 112 PRO A C 1
ATOM 860 O O . PRO A 1 112 ? -6.073 15.240 31.103 1.00 76.44 112 PRO A O 1
ATOM 863 N N . PRO A 1 113 ? -4.500 13.940 30.134 1.00 77.56 113 PRO A N 1
ATOM 864 C CA . PRO A 1 113 ? -4.977 12.718 30.757 1.00 77.56 113 PRO A CA 1
ATOM 865 C C . PRO A 1 113 ? -4.871 12.841 32.285 1.00 77.56 113 PRO A C 1
ATOM 867 O O . PRO A 1 113 ? -3.918 13.444 32.789 1.00 77.56 113 PRO A O 1
ATOM 870 N N . PRO A 1 114 ? -5.848 12.294 33.027 1.00 78.00 114 PRO A N 1
ATOM 871 C CA . PRO A 1 114 ? -5.846 12.379 34.479 1.00 78.00 114 PRO A CA 1
ATOM 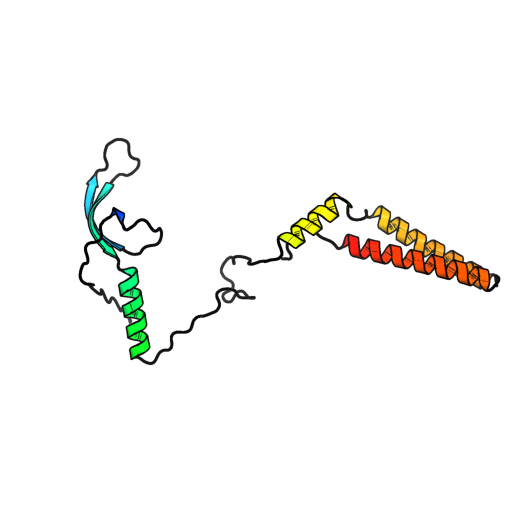872 C C . PRO A 1 114 ? -4.585 11.726 35.042 1.00 78.00 114 PRO A C 1
ATOM 874 O O . PRO A 1 114 ? -4.162 10.662 34.580 1.00 78.00 114 PRO A O 1
ATOM 877 N N . SER A 1 115 ? -3.969 12.372 36.030 1.00 76.75 115 SER A N 1
ATOM 878 C CA . SER A 1 115 ? -2.777 11.831 36.672 1.00 76.75 115 SER A CA 1
ATOM 879 C C . SER A 1 115 ? -3.127 10.577 37.475 1.00 76.75 115 SER A C 1
ATOM 881 O O . SER A 1 115 ? -4.275 10.365 37.873 1.00 76.75 115 SER A O 1
ATOM 883 N N . ALA A 1 116 ? -2.124 9.748 37.771 1.00 78.38 116 ALA A N 1
ATOM 884 C CA . ALA A 1 116 ? -2.314 8.591 38.647 1.00 78.38 116 ALA A CA 1
ATOM 885 C C . ALA A 1 116 ? -2.930 8.989 40.006 1.00 78.38 116 ALA A C 1
ATOM 887 O O . ALA A 1 116 ? -3.774 8.266 40.526 1.00 78.38 116 ALA A O 1
ATOM 888 N N . ALA A 1 117 ? -2.601 10.180 40.524 1.00 76.94 117 ALA A N 1
ATOM 889 C CA . ALA A 1 117 ? -3.158 10.712 41.767 1.00 76.94 117 ALA A CA 1
ATOM 890 C C . ALA A 1 117 ? -4.651 11.087 41.649 1.00 76.94 117 ALA A C 1
ATOM 892 O O . ALA A 1 117 ? -5.414 10.925 42.604 1.00 76.94 117 ALA A O 1
ATOM 893 N N . ASP A 1 118 ? -5.099 11.538 40.474 1.00 78.06 118 ASP A N 1
ATOM 894 C CA . ASP A 1 118 ? -6.510 11.864 40.215 1.00 78.06 118 ASP A CA 1
ATOM 895 C C . ASP A 1 118 ? -7.370 10.595 40.144 1.00 78.06 118 ASP A C 1
ATOM 897 O O . ASP A 1 118 ? -8.501 10.558 40.630 1.00 78.06 118 ASP A O 1
ATOM 901 N N . ILE A 1 119 ? -6.815 9.513 39.593 1.00 79.62 119 ILE A N 1
ATOM 902 C CA . ILE A 1 119 ? -7.475 8.202 39.549 1.00 79.62 119 ILE A CA 1
ATOM 903 C C . ILE A 1 119 ? -7.492 7.571 40.947 1.00 79.62 119 ILE A C 1
ATOM 905 O O . ILE A 1 119 ? -8.519 7.039 41.376 1.00 79.62 119 ILE A O 1
ATOM 909 N N . GLU A 1 120 ? -6.391 7.656 41.694 1.00 82.44 120 GLU A N 1
ATOM 910 C CA . GLU A 1 120 ? -6.308 7.142 43.065 1.00 82.44 120 GLU A CA 1
ATOM 911 C C . GLU A 1 120 ? -7.261 7.872 44.018 1.00 82.44 120 GLU A C 1
ATOM 913 O O . GLU A 1 120 ? -7.975 7.222 44.787 1.00 82.44 120 GLU A O 1
ATOM 918 N N . SER A 1 121 ? -7.342 9.201 43.932 1.00 78.19 121 SER A N 1
ATOM 919 C CA . SER A 1 121 ? -8.274 10.003 44.733 1.00 78.19 121 SER A CA 1
ATOM 920 C C . SER A 1 121 ? -9.736 9.718 44.376 1.00 78.19 121 SER A C 1
ATOM 922 O O . SER A 1 121 ? -10.555 9.518 45.276 1.00 78.19 121 SER A O 1
ATOM 924 N N . ALA A 1 122 ? -10.072 9.578 43.089 1.00 80.44 122 ALA A N 1
ATOM 925 C CA . ALA A 1 122 ? -11.406 9.155 42.657 1.00 80.44 122 ALA A CA 1
ATOM 926 C C . ALA A 1 122 ? -11.753 7.731 43.137 1.00 80.44 122 ALA A C 1
ATOM 928 O O . ALA A 1 122 ? -12.884 7.464 43.551 1.00 80.44 122 ALA A O 1
ATOM 929 N N . THR A 1 123 ? -10.780 6.819 43.149 1.00 83.94 123 THR A N 1
ATOM 930 C CA . THR A 1 123 ? -10.948 5.444 43.651 1.00 83.94 123 THR A CA 1
ATOM 931 C C . THR A 1 123 ? -11.173 5.418 45.163 1.00 83.94 123 THR A C 1
ATOM 933 O O . THR A 1 123 ? -12.027 4.670 45.650 1.00 83.94 123 THR A O 1
ATOM 936 N N . LEU A 1 124 ? -10.440 6.242 45.917 1.00 85.69 124 LEU A N 1
ATOM 937 C CA . LEU A 1 124 ? -10.641 6.432 47.356 1.00 85.69 124 LEU A CA 1
ATOM 938 C C . LEU A 1 124 ? -12.030 6.996 47.655 1.00 85.69 124 LEU A C 1
ATOM 940 O O . LEU A 1 124 ? -12.730 6.435 48.493 1.00 85.69 124 LEU A O 1
ATOM 944 N N . LEU A 1 125 ? -12.479 8.002 46.904 1.00 81.62 125 LEU A N 1
ATOM 945 C CA . LEU A 1 125 ? -13.812 8.590 47.052 1.00 81.62 125 LEU A CA 1
ATOM 946 C C . LEU A 1 125 ? -14.929 7.557 46.820 1.00 81.62 125 LEU A C 1
ATOM 948 O O . LEU A 1 125 ? -15.908 7.505 47.563 1.00 81.62 125 LEU A O 1
ATOM 952 N N . VAL A 1 126 ? -14.786 6.684 45.816 1.00 86.06 126 VAL A N 1
ATOM 953 C CA . VAL A 1 126 ? -15.746 5.592 45.567 1.00 86.06 126 VAL A CA 1
ATOM 954 C C . VAL A 1 126 ? -15.747 4.575 46.715 1.00 86.06 126 VAL A C 1
ATOM 956 O O . VAL A 1 126 ? -16.816 4.078 47.085 1.00 86.06 126 VAL A O 1
ATOM 959 N N . LYS A 1 127 ? -14.583 4.280 47.311 1.00 86.44 127 LYS A N 1
ATOM 960 C CA . LYS A 1 127 ? -14.471 3.398 48.486 1.00 86.44 127 LYS A CA 1
ATOM 961 C C . LYS A 1 127 ? -15.095 4.026 49.733 1.00 86.44 127 LYS A C 1
ATOM 963 O O . LYS A 1 127 ? -15.874 3.356 50.409 1.00 86.44 127 LYS A O 1
ATOM 968 N N . GLU A 1 128 ? -14.817 5.295 50.016 1.00 85.50 128 GLU A N 1
ATOM 969 C CA . GLU A 1 128 ? -15.393 6.025 51.152 1.00 85.50 128 GLU A CA 1
ATOM 970 C C . GLU A 1 128 ? -16.911 6.157 51.028 1.00 85.50 128 GLU A C 1
ATOM 972 O O . GLU A 1 128 ? -17.635 5.811 51.963 1.00 85.50 128 GLU A O 1
ATOM 977 N N . ASN A 1 129 ? -17.417 6.529 49.850 1.00 82.69 129 ASN A N 1
ATOM 978 C CA . ASN A 1 129 ? -18.857 6.603 49.591 1.00 82.69 129 ASN A CA 1
ATOM 979 C C . ASN A 1 129 ? -19.528 5.222 49.675 1.00 82.69 129 ASN A C 1
ATOM 981 O O . ASN A 1 129 ? -20.667 5.108 50.134 1.00 82.69 129 ASN A O 1
ATOM 985 N N . GLY A 1 130 ? -18.822 4.157 49.278 1.00 80.62 130 GLY A N 1
ATOM 986 C CA . GLY A 1 130 ? -19.242 2.766 49.472 1.00 80.62 130 GLY A CA 1
ATOM 987 C C . GLY A 1 130 ? -19.389 2.391 50.942 1.00 80.62 130 GLY A C 1
ATOM 988 O O . GLY A 1 130 ? -20.429 1.861 51.345 1.00 80.62 130 GLY A O 1
ATOM 989 N N . ASN A 1 131 ? -18.382 2.720 51.746 1.00 82.69 131 ASN A N 1
ATOM 990 C CA . ASN A 1 131 ? -18.359 2.453 53.182 1.00 82.69 131 ASN A CA 1
ATOM 991 C C . ASN A 1 131 ? -19.432 3.262 53.926 1.00 82.69 131 ASN A C 1
ATOM 993 O O . ASN A 1 131 ? -20.166 2.701 54.740 1.00 82.69 131 ASN A O 1
ATOM 997 N N . ALA A 1 132 ? -19.603 4.542 53.589 1.00 81.38 132 ALA A N 1
ATOM 998 C CA . ALA A 1 132 ? -20.631 5.403 54.168 1.00 81.38 132 ALA A CA 1
ATOM 999 C C . ALA A 1 132 ? -22.052 4.920 53.826 1.00 81.38 132 ALA A C 1
ATOM 1001 O O . ALA A 1 132 ? -22.935 4.893 54.688 1.00 81.38 132 ALA A O 1
ATOM 1002 N N . ALA A 1 133 ? -22.285 4.464 52.590 1.00 74.81 133 ALA A N 1
ATOM 1003 C CA . ALA A 1 133 ? -23.562 3.871 52.199 1.00 74.81 133 ALA A CA 1
ATOM 1004 C C . ALA A 1 133 ? -23.836 2.532 52.913 1.00 74.81 133 ALA A C 1
ATOM 1006 O O . ALA A 1 133 ? -24.994 2.220 53.201 1.00 74.81 133 ALA A O 1
ATOM 1007 N N . ALA A 1 134 ? -22.800 1.740 53.212 1.00 80.56 134 ALA A N 1
ATOM 1008 C CA . ALA A 1 134 ? -22.920 0.491 53.966 1.00 80.56 134 ALA A CA 1
ATOM 1009 C C . ALA A 1 134 ? -23.213 0.735 55.458 1.00 80.56 134 ALA A C 1
ATOM 1011 O O . ALA A 1 134 ? -24.125 0.111 56.003 1.00 80.56 134 ALA A O 1
ATOM 1012 N N . GLN A 1 135 ? -22.522 1.686 56.094 1.00 80.88 135 GLN A N 1
ATOM 1013 C CA . GLN A 1 135 ? -22.774 2.080 57.487 1.00 80.88 135 GLN A CA 1
ATOM 1014 C C . GLN A 1 135 ? -24.197 2.603 57.686 1.00 80.88 135 GLN A C 1
ATOM 1016 O O . GLN A 1 135 ? -24.910 2.118 58.560 1.00 80.88 135 GLN A O 1
ATOM 1021 N N . LYS A 1 136 ? -24.682 3.495 56.815 1.00 77.88 136 LYS A N 1
ATOM 1022 C CA . LYS A 1 136 ? -26.055 4.021 56.924 1.00 77.88 136 LYS A CA 1
ATOM 1023 C C . LYS A 1 136 ? -27.141 2.962 56.709 1.00 77.88 136 LYS A C 1
ATOM 1025 O O . LYS A 1 136 ? -28.241 3.092 57.246 1.00 77.88 136 LYS A O 1
ATOM 1030 N N . LYS A 1 137 ? -26.845 1.903 55.945 1.00 75.12 137 LYS A N 1
ATOM 1031 C CA . LYS A 1 137 ? -27.722 0.725 55.820 1.00 75.12 137 LYS A CA 1
ATOM 1032 C C . LYS A 1 137 ? -27.708 -0.134 57.087 1.00 75.12 137 LYS A C 1
ATOM 1034 O O . LYS A 1 137 ? -28.761 -0.632 57.475 1.00 75.12 137 LYS A O 1
ATOM 1039 N N . TYR A 1 138 ? -26.549 -0.290 57.727 1.00 75.50 138 TYR A N 1
ATOM 1040 C CA . TYR A 1 138 ? -26.398 -1.022 58.988 1.00 75.50 138 TYR A CA 1
ATOM 1041 C C . TYR A 1 138 ? -27.110 -0.316 60.155 1.00 75.50 138 TYR A C 1
ATOM 1043 O O . TYR A 1 138 ? -27.810 -0.956 60.935 1.00 75.50 138 TYR A O 1
ATOM 1051 N N . GLU A 1 139 ? -27.030 1.014 60.209 1.00 83.00 139 GLU A N 1
ATOM 1052 C CA . GLU A 1 139 ? -27.670 1.862 61.228 1.00 83.00 139 GLU A CA 1
ATOM 1053 C C . GLU A 1 139 ? -29.194 2.030 61.047 1.00 83.00 139 GLU A C 1
ATOM 1055 O O . GLU A 1 139 ? -29.831 2.729 61.831 1.00 83.00 139 GLU A O 1
ATOM 1060 N N . LYS A 1 140 ? -29.808 1.387 60.038 1.00 78.56 140 LYS A N 1
ATOM 1061 C CA . LYS A 1 140 ? -31.242 1.514 59.699 1.00 78.56 140 LYS A CA 1
ATOM 1062 C C . LYS A 1 140 ? -31.702 2.975 59.549 1.00 78.56 140 LYS A C 1
ATOM 1064 O O . LYS A 1 140 ? -32.786 3.343 60.005 1.00 78.56 140 LYS A O 1
ATOM 1069 N N . ALA A 1 141 ? -30.893 3.803 58.887 1.00 75.75 141 ALA A N 1
ATOM 1070 C CA . ALA A 1 141 ? -31.265 5.175 58.550 1.00 75.75 141 ALA A CA 1
ATOM 1071 C C . ALA A 1 141 ? -32.529 5.229 57.666 1.00 75.75 141 ALA A C 1
ATOM 1073 O O . ALA A 1 141 ? -32.910 4.240 57.030 1.00 75.75 141 ALA A O 1
ATOM 1074 N N . SER A 1 142 ? -33.180 6.396 57.598 1.00 77.69 142 SER A N 1
ATOM 1075 C CA . SER A 1 142 ? -34.401 6.554 56.803 1.00 77.69 142 SER A CA 1
ATOM 1076 C C . SER A 1 142 ? -34.166 6.251 55.317 1.00 77.69 142 SER A C 1
ATOM 1078 O O . SER A 1 142 ? -33.075 6.433 54.761 1.00 77.69 142 SER A O 1
ATOM 1080 N N . LYS A 1 143 ? -35.218 5.768 54.653 1.00 79.62 143 LYS A N 1
ATOM 1081 C CA . LYS A 1 143 ? -35.176 5.305 53.259 1.00 79.62 143 LYS A CA 1
ATOM 1082 C C . LYS A 1 143 ? -34.732 6.419 52.302 1.00 79.62 143 LYS A C 1
ATOM 1084 O O . LYS A 1 143 ? -34.058 6.145 51.308 1.00 79.62 143 LYS A O 1
ATOM 1089 N N . GLU A 1 144 ? -35.059 7.666 52.629 1.00 81.50 144 GLU A N 1
ATOM 1090 C CA . GLU A 1 144 ? -34.666 8.873 51.898 1.00 81.50 144 GLU A CA 1
ATOM 1091 C C . GLU A 1 144 ? -33.150 9.113 51.970 1.00 81.50 144 GLU A C 1
ATOM 1093 O O . GLU A 1 144 ? -32.522 9.396 50.949 1.00 81.50 144 GLU A O 1
ATOM 1098 N N . VAL A 1 145 ? -32.543 8.925 53.146 1.00 77.44 145 VAL A N 1
ATOM 1099 C CA . VAL A 1 145 ? -31.102 9.131 53.373 1.00 77.44 145 VAL A CA 1
ATOM 1100 C C . VAL A 1 145 ? -30.273 8.063 52.657 1.00 77.44 145 VAL A C 1
ATOM 1102 O O . VAL A 1 145 ? -29.253 8.376 52.042 1.00 77.44 145 VAL A O 1
ATOM 1105 N N . ILE A 1 146 ? -30.730 6.807 52.669 1.00 77.94 146 ILE A N 1
ATOM 1106 C CA . ILE A 1 146 ? -30.070 5.709 51.945 1.00 77.94 146 ILE A CA 1
ATOM 1107 C C . ILE A 1 146 ? -30.127 5.953 50.430 1.00 77.94 146 ILE A C 1
ATOM 1109 O O . ILE A 1 146 ? -29.140 5.731 49.728 1.00 77.94 146 ILE A O 1
ATOM 1113 N N . LYS A 1 147 ? -31.263 6.438 49.914 1.00 84.75 147 LYS A N 1
ATOM 1114 C CA . LYS A 1 147 ? -31.437 6.726 48.484 1.00 84.75 147 LYS A CA 1
ATOM 1115 C C . LYS A 1 147 ? -30.517 7.854 48.005 1.00 84.75 147 LYS A C 1
ATOM 1117 O O . LYS A 1 147 ? -29.948 7.735 46.922 1.00 84.75 147 LYS A O 1
ATOM 1122 N N . ALA A 1 148 ? -30.332 8.901 48.811 1.00 84.94 148 ALA A N 1
ATOM 1123 C CA . ALA A 1 148 ? -29.412 9.996 48.503 1.00 84.94 148 ALA A CA 1
ATOM 1124 C C . ALA A 1 148 ? -27.950 9.516 48.401 1.00 84.94 148 ALA A C 1
ATOM 1126 O O . ALA A 1 148 ? -27.285 9.787 47.404 1.00 84.94 148 ALA A O 1
ATOM 1127 N N . PHE A 1 149 ? -27.486 8.708 49.361 1.00 81.81 149 PHE A N 1
ATOM 1128 C CA . PHE A 1 149 ? -26.115 8.172 49.365 1.00 81.81 149 PHE A CA 1
ATOM 1129 C C . PHE A 1 149 ? -25.843 7.195 48.216 1.00 81.81 149 PHE A C 1
ATOM 1131 O O . PHE A 1 149 ? -24.769 7.205 47.619 1.00 81.81 149 PHE A O 1
ATOM 1138 N N . VAL A 1 150 ? -26.820 6.357 47.859 1.00 84.44 150 VAL A N 1
ATOM 1139 C CA . VAL A 1 150 ? -26.693 5.468 46.693 1.00 84.44 150 VAL A CA 1
ATOM 1140 C C . VAL A 1 150 ? -26.622 6.276 45.392 1.00 84.44 150 VAL A C 1
ATOM 1142 O O . VAL A 1 150 ? -25.869 5.907 44.488 1.00 84.44 150 VAL A O 1
ATOM 1145 N N . ALA A 1 151 ? -27.349 7.392 45.291 1.00 87.25 151 ALA A N 1
ATOM 1146 C CA . ALA A 1 151 ? -27.266 8.280 44.135 1.00 87.25 151 ALA A CA 1
ATOM 1147 C C . ALA A 1 151 ? -25.885 8.954 44.024 1.00 87.25 151 ALA A C 1
ATOM 1149 O O . ALA A 1 151 ? -25.323 8.998 42.931 1.00 87.25 151 ALA A O 1
ATOM 1150 N N . GLU A 1 152 ? -25.301 9.411 45.136 1.00 86.88 152 GLU A N 1
ATOM 1151 C CA . GLU A 1 152 ? -23.933 9.956 45.162 1.00 86.88 152 GLU A CA 1
ATOM 1152 C C . GLU A 1 152 ? -22.875 8.910 44.801 1.00 86.88 152 GLU A C 1
ATOM 1154 O O . GLU A 1 152 ? -21.993 9.177 43.986 1.00 86.88 152 GLU A O 1
ATOM 1159 N N . LEU A 1 153 ? -23.004 7.688 45.319 1.00 83.50 153 LEU A N 1
ATOM 1160 C CA . LEU A 1 153 ? -22.131 6.570 44.963 1.00 83.50 153 LEU A CA 1
ATOM 1161 C C . LEU A 1 153 ? -22.207 6.232 43.470 1.00 83.50 153 LEU A C 1
ATOM 1163 O O . LEU A 1 153 ? -21.192 5.904 42.858 1.00 83.50 153 LEU A O 1
ATOM 1167 N N . THR A 1 154 ? -23.396 6.319 42.874 1.00 86.94 154 THR A N 1
ATOM 1168 C CA . THR A 1 154 ? -23.582 6.067 41.438 1.00 86.94 154 THR A CA 1
ATOM 1169 C C . THR A 1 154 ? -22.886 7.142 40.604 1.00 86.94 154 THR A C 1
ATOM 1171 O O . THR A 1 154 ? -22.144 6.806 39.684 1.00 86.94 154 THR A O 1
ATOM 1174 N N . LYS A 1 155 ? -23.030 8.420 40.982 1.00 90.81 155 LYS A N 1
ATOM 1175 C CA . LYS A 1 155 ? -22.317 9.535 40.337 1.00 90.81 155 LYS A CA 1
ATOM 1176 C C . LYS A 1 155 ? -20.798 9.392 40.455 1.00 90.81 155 LYS A C 1
ATOM 1178 O O . LYS A 1 155 ? -20.094 9.577 39.471 1.00 90.81 155 LYS A O 1
ATOM 1183 N N . ALA A 1 156 ? -20.290 9.013 41.629 1.00 84.44 156 ALA A N 1
ATOM 1184 C CA . ALA A 1 156 ? -18.856 8.821 41.847 1.00 84.44 156 ALA A CA 1
ATOM 1185 C C . ALA A 1 156 ? -18.281 7.673 40.994 1.00 84.44 156 ALA A C 1
ATOM 1187 O O . ALA A 1 156 ? -17.194 7.808 40.435 1.00 84.44 156 ALA A O 1
ATOM 1188 N N . LYS A 1 157 ? -19.024 6.568 40.837 1.00 85.94 157 LYS A N 1
ATOM 1189 C CA . LYS A 1 157 ? -18.637 5.457 39.950 1.00 85.94 157 LYS A CA 1
ATOM 1190 C C . LYS A 1 157 ? -18.609 5.859 38.478 1.00 85.94 157 LYS A C 1
ATOM 1192 O O . LYS A 1 157 ? -17.706 5.451 37.757 1.00 85.94 157 LYS A O 1
ATOM 1197 N N . GLU A 1 158 ? -19.578 6.656 38.038 1.00 89.44 158 GLU A N 1
ATOM 1198 C CA . GLU A 1 158 ? -19.627 7.149 36.661 1.00 89.44 158 GLU A CA 1
ATOM 1199 C C . GLU A 1 158 ? -18.445 8.082 36.353 1.00 89.44 158 GLU A C 1
ATOM 1201 O O . GLU A 1 158 ? -17.819 7.966 35.300 1.00 89.44 158 GLU A O 1
ATOM 1206 N N . SER A 1 159 ? -18.082 8.961 37.293 1.00 84.06 159 SER A N 1
ATOM 1207 C CA . SER A 1 159 ? -16.904 9.828 37.169 1.00 84.06 159 SER A CA 1
ATOM 1208 C C . SER A 1 159 ? -15.595 9.039 37.112 1.00 84.06 159 SER A C 1
ATOM 1210 O O . SER A 1 159 ? -14.729 9.362 36.303 1.00 84.06 159 SER A O 1
ATOM 1212 N N . LEU A 1 160 ? -15.460 7.982 37.920 1.00 85.25 160 LEU A N 1
ATOM 1213 C CA . LEU A 1 160 ? -14.294 7.096 37.887 1.00 85.25 160 LEU A CA 1
ATOM 1214 C C . LEU A 1 160 ? -14.180 6.382 36.533 1.00 85.25 160 LEU A C 1
ATOM 1216 O O . LEU A 1 160 ? -13.113 6.405 35.927 1.00 85.25 160 LEU A O 1
ATOM 1220 N N . SER A 1 161 ? -15.287 5.841 36.014 1.00 86.44 161 SER A N 1
ATOM 1221 C CA . SER A 1 161 ? -15.317 5.187 34.697 1.00 86.44 161 SER A CA 1
ATOM 1222 C C . SER A 1 161 ? -14.836 6.118 33.581 1.00 86.44 161 SER A C 1
ATOM 1224 O O . SER A 1 161 ? -14.047 5.712 32.732 1.00 86.44 161 SER A O 1
ATOM 1226 N N . LYS A 1 162 ? -15.265 7.386 33.598 1.00 85.31 162 LYS A N 1
ATOM 1227 C CA . LYS A 1 162 ? -14.848 8.391 32.606 1.00 85.31 162 LYS A CA 1
ATOM 1228 C C . LYS A 1 162 ? -13.361 8.736 32.716 1.00 85.31 162 LYS A C 1
ATOM 1230 O O . LYS A 1 162 ? -12.703 8.916 31.696 1.00 85.31 162 LYS A O 1
ATOM 1235 N N . LEU A 1 163 ? -12.815 8.816 33.931 1.00 82.94 163 LEU A N 1
ATOM 1236 C CA . LEU A 1 163 ? -11.382 9.056 34.154 1.00 82.94 163 LEU A CA 1
ATOM 1237 C C . LEU A 1 163 ? -10.523 7.867 33.694 1.00 82.94 163 LEU A C 1
ATOM 1239 O O . LEU A 1 163 ? -9.462 8.070 33.105 1.00 82.94 163 LEU A O 1
ATOM 1243 N N . GLU A 1 164 ? -10.991 6.637 33.905 1.00 82.62 164 GLU A N 1
ATOM 1244 C CA . GLU A 1 164 ? -10.308 5.415 33.460 1.00 82.62 164 GLU A CA 1
ATOM 1245 C C . GLU A 1 164 ? -10.345 5.209 31.942 1.00 82.62 164 GLU A C 1
ATOM 1247 O O . GLU A 1 164 ? -9.385 4.704 31.365 1.00 82.62 164 GLU A O 1
ATOM 1252 N N . GLU A 1 165 ? -11.433 5.568 31.263 1.00 82.56 165 GLU A N 1
ATOM 1253 C CA . GLU A 1 165 ? -11.471 5.546 29.793 1.00 82.56 165 GLU A CA 1
ATOM 1254 C C . GLU A 1 165 ? -10.500 6.566 29.208 1.00 82.56 165 GLU A C 1
ATOM 1256 O O . GLU A 1 165 ? -9.772 6.291 28.254 1.00 82.56 165 GLU A O 1
ATOM 1261 N N . ARG A 1 166 ? -10.431 7.732 29.841 1.00 79.00 166 ARG A N 1
ATOM 1262 C CA . ARG A 1 166 ? -9.585 8.834 29.412 1.00 79.00 166 ARG A CA 1
ATOM 1263 C C . ARG A 1 166 ? -8.098 8.576 29.612 1.00 79.00 166 ARG A C 1
ATOM 1265 O O . ARG A 1 166 ? -7.297 9.035 28.806 1.00 79.00 166 ARG A O 1
ATOM 1272 N N . SER A 1 167 ? -7.723 7.817 30.640 1.00 80.31 167 SER A N 1
ATOM 1273 C CA . SER A 1 167 ? -6.330 7.413 30.864 1.00 80.31 167 SER A CA 1
ATOM 1274 C C . SER A 1 167 ? -5.812 6.415 29.820 1.00 80.31 167 SER A C 1
ATOM 1276 O O . SER A 1 167 ? -4.602 6.257 29.670 1.00 80.31 167 SER A O 1
ATOM 1278 N N . LYS A 1 168 ? -6.708 5.759 29.068 1.00 80.25 168 LYS A N 1
ATOM 1279 C CA . LYS A 1 168 ? -6.352 4.822 27.989 1.00 80.25 168 LYS A CA 1
ATOM 1280 C C . LYS A 1 168 ? -6.102 5.510 26.646 1.00 80.25 168 LYS A C 1
ATOM 1282 O O . LYS A 1 168 ? -5.564 4.862 25.748 1.00 80.25 168 LYS A O 1
ATOM 1287 N N . LEU A 1 169 ? -6.478 6.783 26.495 1.00 75.62 169 LEU A N 1
ATOM 1288 C CA . LEU A 1 169 ? -6.236 7.541 25.268 1.00 75.62 169 LEU A CA 1
ATOM 1289 C C . LEU A 1 169 ? -4.733 7.758 25.084 1.00 75.62 169 LEU A C 1
ATOM 1291 O O . LEU A 1 169 ? -4.054 8.294 25.961 1.00 75.62 169 LEU A O 1
ATOM 1295 N N . LYS A 1 170 ? -4.217 7.336 23.930 1.00 70.56 170 LYS A N 1
ATOM 1296 C CA . LYS A 1 170 ? -2.824 7.544 23.536 1.00 70.56 170 LYS A CA 1
ATOM 1297 C C . LYS A 1 170 ? -2.778 8.471 22.324 1.00 70.56 170 LYS A C 1
ATOM 1299 O O . LYS A 1 170 ? -3.581 8.284 21.413 1.00 70.56 170 LYS A O 1
ATOM 1304 N N . PRO A 1 171 ? -1.854 9.442 22.292 1.00 70.88 171 PRO A N 1
ATOM 1305 C CA . PRO A 1 171 ? -1.642 10.256 21.106 1.00 70.88 171 PRO A CA 1
ATOM 1306 C C . PRO A 1 171 ? -1.025 9.421 19.974 1.00 70.88 171 PRO A C 1
ATOM 1308 O O . PRO A 1 171 ? -0.202 8.538 20.227 1.00 70.88 171 PRO A O 1
ATOM 1311 N N . GLY A 1 172 ? -1.398 9.742 18.733 1.00 68.56 172 GLY A N 1
ATOM 1312 C CA . GLY A 1 172 ? -0.836 9.150 17.516 1.00 68.56 172 GLY A CA 1
ATOM 1313 C C . GLY A 1 172 ? -1.819 8.301 16.706 1.00 68.56 172 GLY A C 1
ATOM 1314 O O . GLY A 1 172 ? -2.908 7.954 17.159 1.00 68.56 172 GLY A O 1
ATOM 1315 N N . VAL A 1 173 ? -1.426 7.980 15.470 1.00 71.88 173 VAL A N 1
ATOM 1316 C CA . VAL A 1 173 ? -2.191 7.083 14.594 1.00 71.88 173 VAL A CA 1
ATOM 1317 C C . VAL A 1 173 ? -2.114 5.656 15.158 1.00 71.88 173 VAL A C 1
ATOM 1319 O O . VAL A 1 173 ? -1.020 5.235 15.543 1.00 71.88 173 VAL A O 1
ATOM 1322 N N . PRO A 1 174 ? -3.229 4.901 15.202 1.00 67.06 174 PRO A N 1
ATOM 1323 C CA . PRO A 1 174 ? -3.206 3.497 15.600 1.00 67.06 174 PRO A CA 1
ATOM 1324 C C . PRO A 1 174 ? -2.179 2.702 14.780 1.00 67.06 174 PRO A C 1
ATOM 1326 O O . PRO A 1 174 ? -2.150 2.818 13.551 1.00 67.06 174 PRO A O 1
ATOM 1329 N N . GLN A 1 175 ? -1.341 1.925 15.471 1.00 60.28 175 GLN A N 1
ATOM 1330 C CA . GLN A 1 175 ? -0.417 0.961 14.866 1.00 60.28 175 GLN A CA 1
ATOM 1331 C C . GLN A 1 175 ? -1.052 -0.422 14.809 1.00 60.28 175 GLN A C 1
ATOM 1333 O O . GLN A 1 175 ? -1.703 -0.803 15.811 1.00 60.28 175 GLN A O 1
#

Secondary structure (DSSP, 8-state):
-----------------GGG--STT--EEEEEEEEPPPTT-S-S-EEEEEEEEE-HHHHHHHHHHHHHHTTPPP----S--SS-SSSSSPPPPP-S-HHHHHHHHHHHHHSPPPPHHHHHHHHHHHHHHHHHHHHHHHTT--HHHHHHHHHHHHHHHHHHHHHHHHHT--SS---

Foldseek 3Di:
DDDDPPPPPPDDDPFDDPVVPPDPPFDKDWDFDWDADDPPDPDGIDTGTDTMGGCVVVVVVVVVVVCVVVVHDDDDDDPDDPDDPPPPDDDDDDDPCPVVLVVLVVVCVVPPQDDPVRLVVLVVVLVVLVVVLVVCVVVVHDPVVNVVSVVVSVVSVVVSVVSVVSNPDDHDDDD

pLDDT: mean 77.24, std 14.73, range [25.11, 97.5]

InterPro domains:
  IPR000738 WHEP-TRS domain [PS51185] (118-174)
  IPR045864 Class II Aminoacyl-tRNA synthetase/Biotinyl protein ligase (BPL) and lipoyl protein ligase (LPL) [G3DSA:3.30.930.10] (42-116)
  IPR045864 Class II Aminoacyl-tRNA synthetase/Biotinyl protein ligase (BPL) and lipoyl protein ligase (LPL) [SSF55681] (51-102)